Protein AF-A0AAJ0DQR6-F1 (afdb_monomer)

Nearest PDB structures (foldseek):
  6te4-assembly2_B  TM=9.933E-01  e=3.537E-09  Pseudomonas aeruginosa PAO1
  1dtj-assembly1_A  TM=3.277E-01  e=7.924E-01  Homo sapiens
  1dt4-assembly1_A  TM=3.264E-01  e=8.436E-01  Homo sapiens
  2efw-assembly2_F  TM=3.848E-01  e=4.299E+00  Bacillus subtilis

InterPro domains:
  IPR036928 Amidase signature (AS) superfamily [G3DSA:3.90.1300.10] (1-97)
  IPR036928 Amidase signature (AS) superfamily [SSF75304] (8-94)

Secondary structure (DSSP, 8-state):
-HIIIIIIHHHHTT-SEEEEES-S----TTTTT-HHHHHHHTSTTTSS-TTTTHHHHTT--EEEEEEEE-TTT--EEEEEEEESTT-HHHHHHHHHTT-

Sequence (99 aa):
MRKVLLEDWLTEVGCDCVVFPAAGDVGPANADSDFEGASLAWQNGVHYSNGNRAIRHLGIPTVSVPMGILRDKRVPMNLTFAGRAYDDVQLLRWRTLSK

Organism: NCBI:txid1209917

Mean predicted aligned error: 3.56 Å

Radius of gyration: 15.68 Å; Cα contacts (8 Å, |Δi|>4): 150; chains: 1; bounding box: 40×30×38 Å

pLDDT: mean 94.26, std 9.18, range [41.19, 98.38]

Foldseek 3Di:
DCCVPAVVVCVVVVHFWDKDWQAPDEQDPCLVPDVVSVVVCPDPRRVGTPPPCNCVVSVWDKDWDWPDADPPPRHIIIMMITGHPPCNVVNVVVNVVSD

Structure (mmCIF, N/CA/C/O backbone):
data_AF-A0AAJ0DQR6-F1
#
_entry.id   AF-A0AAJ0DQR6-F1
#
loop_
_atom_site.group_PDB
_atom_site.id
_atom_site.type_symbol
_atom_site.label_atom_id
_atom_site.label_alt_id
_atom_site.label_comp_id
_atom_site.label_asym_id
_atom_site.label_entity_id
_atom_site.label_seq_id
_atom_site.pdbx_PDB_ins_code
_atom_site.Cartn_x
_atom_site.Cartn_y
_atom_site.Cartn_z
_atom_site.occupancy
_atom_site.B_iso_or_equiv
_atom_site.auth_seq_id
_atom_site.auth_comp_id
_atom_site.auth_asym_id
_atom_site.auth_atom_id
_atom_site.pdbx_PDB_model_num
ATOM 1 N N . MET A 1 1 ? -1.716 12.402 14.943 1.00 91.19 1 MET A N 1
ATOM 2 C CA . MET A 1 1 ? -1.902 12.129 13.499 1.00 91.19 1 MET A CA 1
ATOM 3 C C . MET A 1 1 ? -2.564 10.778 13.242 1.00 91.19 1 MET A C 1
ATOM 5 O O . MET A 1 1 ? -3.675 10.819 12.746 1.00 91.19 1 MET A O 1
ATOM 9 N N . ARG A 1 2 ? -1.985 9.622 13.627 1.00 96.56 2 ARG A N 1
ATOM 10 C CA . ARG A 1 2 ? -2.604 8.288 13.402 1.00 96.56 2 ARG A CA 1
ATOM 11 C C . ARG A 1 2 ? -4.081 8.203 13.812 1.00 96.56 2 ARG A C 1
ATOM 13 O O . ARG A 1 2 ? -4.904 7.835 12.988 1.00 96.56 2 ARG A O 1
ATOM 20 N N . LYS A 1 3 ? -4.401 8.573 15.059 1.00 96.62 3 LYS A N 1
ATOM 21 C CA . LYS A 1 3 ? -5.770 8.513 15.594 1.00 96.62 3 LYS A CA 1
ATOM 22 C C . LYS A 1 3 ? -6.779 9.236 14.692 1.00 96.62 3 LYS A C 1
ATOM 24 O O . LYS A 1 3 ? -7.697 8.611 14.191 1.00 96.62 3 LYS A O 1
ATOM 29 N N . VAL A 1 4 ? -6.544 10.518 14.422 1.00 97.19 4 VAL A N 1
ATOM 30 C CA . VAL A 1 4 ? -7.472 11.357 13.645 1.00 97.19 4 VAL A CA 1
ATOM 31 C C . VAL A 1 4 ? -7.524 10.947 12.171 1.00 97.19 4 VAL A C 1
ATOM 33 O O . VAL A 1 4 ? -8.600 10.787 11.615 1.00 97.19 4 VAL A O 1
ATOM 36 N N . LEU A 1 5 ? -6.364 10.766 11.530 1.00 96.69 5 LEU A N 1
ATOM 37 C CA . LEU A 1 5 ? -6.290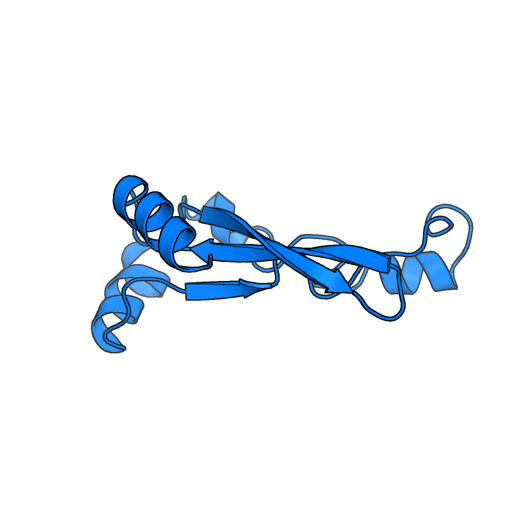 10.578 10.075 1.00 96.69 5 LEU A CA 1
ATOM 38 C C . LEU A 1 5 ? -6.612 9.152 9.616 1.00 96.69 5 LEU A C 1
ATOM 40 O O . LEU A 1 5 ? -6.856 8.953 8.432 1.00 96.69 5 LEU A O 1
ATOM 44 N N . LEU A 1 6 ? -6.564 8.167 10.516 1.00 97.56 6 LEU A N 1
ATOM 45 C CA . LEU A 1 6 ? -6.858 6.774 10.186 1.00 97.56 6 LEU A CA 1
ATOM 46 C C . LEU A 1 6 ? -7.962 6.196 11.065 1.00 97.56 6 LEU A C 1
ATOM 48 O O . LEU A 1 6 ? -8.932 5.685 10.536 1.00 97.56 6 LEU A O 1
ATOM 52 N N . GLU A 1 7 ? -7.825 6.214 12.389 1.00 97.81 7 GLU A N 1
ATOM 53 C CA . GLU A 1 7 ? -8.693 5.408 13.267 1.00 97.81 7 GLU A CA 1
ATOM 54 C C . GLU A 1 7 ? -10.090 6.006 13.429 1.00 97.81 7 GLU A C 1
ATOM 56 O O . GLU A 1 7 ? -11.090 5.289 13.351 1.00 97.81 7 GLU A O 1
ATOM 61 N N . ASP A 1 8 ? -10.154 7.320 13.623 1.00 98.25 8 ASP A N 1
ATOM 62 C CA . ASP A 1 8 ? -11.409 8.060 13.697 1.00 98.25 8 ASP A CA 1
ATOM 63 C C . ASP A 1 8 ? -12.078 8.061 12.315 1.00 98.25 8 ASP A C 1
ATOM 65 O O . ASP A 1 8 ? -13.257 7.736 12.214 1.00 98.25 8 ASP A O 1
ATOM 69 N N . TRP A 1 9 ? -11.302 8.273 11.245 1.00 98.12 9 TRP A N 1
ATOM 70 C CA . TRP A 1 9 ? -11.796 8.181 9.868 1.00 98.12 9 TRP A CA 1
ATOM 71 C C . TRP A 1 9 ? -12.348 6.790 9.522 1.00 98.12 9 TRP A C 1
ATOM 73 O O . TRP A 1 9 ? -13.456 6.685 9.009 1.00 98.12 9 TRP A O 1
ATOM 83 N N . LEU A 1 10 ? -11.639 5.706 9.859 1.00 97.88 10 LEU A N 1
ATOM 84 C CA . LEU A 1 10 ? -12.127 4.335 9.669 1.00 97.88 10 LEU A CA 1
ATOM 85 C C . LEU A 1 10 ? -13.443 4.095 10.425 1.00 97.88 10 LEU A C 1
ATOM 87 O O . LEU A 1 10 ? -14.285 3.326 9.972 1.00 97.88 10 LEU A O 1
ATOM 91 N N . THR A 1 11 ? -13.616 4.732 11.584 1.00 97.88 11 THR A N 1
ATOM 92 C CA . THR A 1 11 ? -14.851 4.642 12.374 1.00 97.88 11 THR A CA 1
ATOM 93 C C . THR A 1 11 ? -15.985 5.411 11.701 1.00 97.88 11 THR A C 1
ATOM 95 O O . THR A 1 11 ? -17.092 4.893 11.607 1.00 97.88 11 THR A O 1
ATOM 98 N N . GLU A 1 12 ? -15.701 6.604 11.179 1.00 98.25 12 GLU A N 1
ATOM 99 C CA . GLU A 1 12 ? -16.650 7.436 10.434 1.00 98.25 12 GLU A CA 1
ATOM 100 C C . GLU A 1 12 ? -17.169 6.735 9.171 1.00 98.25 12 GLU A C 1
ATOM 102 O O . GLU A 1 12 ? -18.372 6.725 8.924 1.00 98.25 12 GLU A O 1
ATOM 107 N N . VAL A 1 13 ? -16.285 6.090 8.402 1.00 97.56 13 VAL A N 1
ATOM 108 C CA . VAL A 1 13 ? -16.673 5.360 7.182 1.00 97.56 13 VAL A CA 1
ATOM 109 C C . VAL A 1 13 ? -17.173 3.934 7.451 1.00 97.56 13 VAL A C 1
ATOM 111 O O . VAL A 1 13 ? -17.505 3.216 6.509 1.00 97.56 13 VAL A O 1
ATOM 114 N N . GLY A 1 14 ? -17.211 3.495 8.714 1.00 97.25 14 GLY A N 1
ATOM 115 C CA . GLY A 1 14 ? -17.689 2.163 9.099 1.00 97.25 14 GLY A CA 1
ATOM 116 C C . GLY A 1 14 ? -16.838 1.009 8.559 1.00 97.25 14 GLY A C 1
ATOM 117 O O . GLY A 1 14 ? -17.377 -0.045 8.237 1.00 97.25 14 GLY A O 1
ATOM 118 N N . CYS A 1 15 ? -15.523 1.208 8.427 1.00 96.38 15 CYS A N 1
ATOM 119 C CA . CYS A 1 15 ? -14.589 0.206 7.914 1.00 96.38 15 CYS A CA 1
ATOM 120 C C . CYS A 1 15 ? -13.596 -0.261 8.987 1.00 96.38 15 CYS A C 1
ATOM 122 O O . CYS A 1 15 ? -13.097 0.508 9.819 1.00 96.38 15 CYS A O 1
ATOM 124 N N . ASP A 1 16 ? -13.229 -1.538 8.921 1.00 94.19 16 ASP A N 1
ATOM 125 C CA . ASP A 1 16 ? -12.278 -2.118 9.868 1.00 94.19 16 ASP A CA 1
ATOM 126 C C . ASP A 1 16 ? -10.812 -1.880 9.464 1.00 94.19 16 ASP A C 1
ATOM 128 O O . ASP A 1 16 ? -9.942 -1.699 10.321 1.00 94.19 16 ASP A O 1
ATOM 132 N N . CYS A 1 17 ? -10.537 -1.820 8.158 1.00 95.50 17 CYS A N 1
ATOM 133 C CA . CYS A 1 17 ? -9.210 -1.576 7.597 1.00 95.50 17 CYS A CA 1
ATOM 134 C C . CYS A 1 17 ? -9.267 -0.928 6.209 1.00 95.50 17 CYS A C 1
ATOM 136 O O . CYS A 1 17 ? -10.319 -0.846 5.578 1.00 95.50 17 CYS A O 1
ATOM 138 N N . VAL A 1 18 ? -8.102 -0.494 5.730 1.00 96.50 18 VAL A N 1
ATOM 139 C CA . VAL A 1 18 ? -7.877 -0.079 4.342 1.00 96.50 18 VAL A CA 1
ATOM 140 C C . VAL A 1 18 ? -7.124 -1.184 3.621 1.00 96.50 18 VAL A C 1
ATOM 142 O O . VAL A 1 18 ? -6.172 -1.743 4.168 1.00 96.50 18 VAL A O 1
ATOM 145 N N . VAL A 1 19 ? -7.520 -1.474 2.384 1.00 96.00 19 VAL A N 1
ATOM 146 C CA . VAL A 1 19 ? -6.905 -2.518 1.564 1.00 96.00 19 VAL A CA 1
ATOM 147 C C . VAL A 1 19 ? -6.477 -1.935 0.221 1.00 96.00 19 VAL A C 1
ATOM 149 O O . VAL A 1 19 ? -7.263 -1.263 -0.441 1.00 96.00 19 VAL A O 1
ATOM 152 N N . PHE A 1 20 ? -5.224 -2.155 -0.174 1.00 97.00 20 PHE A N 1
ATOM 153 C CA . PHE A 1 20 ? -4.652 -1.586 -1.400 1.00 97.00 20 PHE A CA 1
ATOM 154 C C . PHE A 1 20 ? -3.518 -2.459 -1.961 1.00 97.00 20 PHE A C 1
ATOM 156 O O . PHE A 1 20 ? -2.859 -3.166 -1.193 1.00 97.00 20 PHE A O 1
ATOM 163 N N . PRO A 1 21 ? -3.247 -2.428 -3.283 1.00 97.12 21 PRO A N 1
ATOM 164 C CA . PRO A 1 21 ? -2.070 -3.082 -3.854 1.00 97.12 21 PRO A CA 1
ATOM 165 C C . PRO A 1 21 ? -0.788 -2.585 -3.184 1.00 97.12 21 PRO A C 1
ATOM 167 O O . PRO A 1 21 ? -0.653 -1.393 -2.905 1.00 97.12 21 PRO A O 1
ATOM 170 N N . ALA A 1 22 ? 0.169 -3.474 -2.933 1.00 97.19 22 ALA A N 1
ATOM 171 C CA . ALA A 1 22 ? 1.401 -3.127 -2.228 1.00 97.19 22 ALA A CA 1
ATOM 172 C C . ALA A 1 22 ? 2.284 -2.135 -3.005 1.00 97.19 22 ALA A C 1
ATOM 174 O O . ALA A 1 22 ? 2.994 -1.342 -2.391 1.00 97.19 22 ALA A O 1
ATOM 175 N N . ALA A 1 23 ? 2.219 -2.151 -4.335 1.00 97.12 23 ALA A N 1
ATOM 176 C CA . ALA A 1 23 ? 2.902 -1.218 -5.223 1.00 97.12 23 ALA A CA 1
ATOM 177 C C . ALA A 1 23 ? 2.013 -0.904 -6.437 1.00 97.12 23 ALA A C 1
ATOM 179 O O . ALA A 1 23 ? 1.069 -1.641 -6.729 1.00 97.12 23 ALA A O 1
ATOM 180 N N . GLY A 1 24 ? 2.297 0.205 -7.118 1.00 95.50 24 GLY A N 1
ATOM 181 C CA . GLY A 1 24 ? 1.630 0.617 -8.353 1.00 95.50 24 GLY A CA 1
ATOM 182 C C . GLY A 1 24 ? 2.131 -0.136 -9.584 1.00 95.50 24 GLY A C 1
ATOM 183 O O . GLY A 1 24 ? 1.353 -0.381 -10.500 1.00 95.50 24 GLY A O 1
ATOM 184 N N . ASP A 1 25 ? 3.402 -0.540 -9.593 1.00 96.69 25 ASP A N 1
ATOM 185 C CA . ASP A 1 25 ? 4.001 -1.345 -10.656 1.00 96.69 25 ASP A CA 1
ATOM 186 C C . ASP A 1 25 ? 5.332 -1.977 -10.189 1.00 96.69 25 ASP A C 1
ATOM 188 O O . ASP A 1 25 ? 5.775 -1.758 -9.061 1.00 96.69 25 ASP A O 1
ATOM 192 N N . VAL A 1 26 ? 5.974 -2.760 -11.057 1.00 96.56 26 VAL A N 1
ATOM 193 C CA . VAL A 1 26 ? 7.317 -3.326 -10.875 1.00 96.56 26 VAL A CA 1
ATOM 194 C C . VAL A 1 26 ? 8.291 -2.654 -11.841 1.00 96.56 26 VAL A C 1
ATOM 196 O O . VAL A 1 26 ? 8.094 -2.702 -13.061 1.00 96.56 26 VAL A O 1
ATOM 199 N N . GLY A 1 27 ? 9.344 -2.047 -11.290 1.00 96.19 27 GLY A N 1
ATOM 200 C CA . GLY A 1 27 ? 10.396 -1.387 -12.061 1.00 96.19 27 GLY A CA 1
ATOM 201 C C . GLY A 1 27 ? 11.150 -2.354 -12.991 1.00 96.19 27 GLY A C 1
ATOM 202 O O . GLY A 1 27 ? 11.321 -3.526 -12.639 1.00 96.19 27 GLY A O 1
ATOM 203 N N . PRO A 1 28 ? 11.603 -1.897 -14.173 1.00 96.00 28 PRO A N 1
ATOM 204 C CA . PRO A 1 28 ? 12.447 -2.698 -15.057 1.00 96.00 28 PRO A CA 1
ATOM 205 C C . PRO A 1 28 ? 13.766 -3.112 -14.393 1.00 96.00 28 PRO A C 1
ATOM 207 O O . PRO A 1 28 ? 14.329 -2.376 -13.586 1.00 96.00 28 PRO A O 1
ATOM 210 N N . ALA A 1 29 ? 14.293 -4.279 -14.771 1.00 96.44 29 ALA A N 1
ATOM 211 C CA . ALA A 1 29 ? 15.528 -4.811 -14.189 1.00 96.44 29 ALA A CA 1
ATOM 212 C C . ALA A 1 29 ? 16.790 -4.001 -14.551 1.00 96.44 29 ALA A C 1
ATOM 214 O O . ALA A 1 29 ? 17.782 -4.096 -13.842 1.00 96.44 29 ALA A O 1
ATOM 215 N N . ASN A 1 30 ? 16.749 -3.217 -15.632 1.00 97.19 30 ASN A N 1
ATOM 216 C CA . ASN A 1 30 ? 17.843 -2.372 -16.126 1.00 97.19 30 ASN A CA 1
ATOM 217 C C . ASN A 1 30 ? 17.758 -0.912 -15.636 1.00 97.19 30 ASN A C 1
ATOM 219 O O . ASN A 1 30 ? 18.407 -0.033 -16.199 1.00 97.19 30 ASN A O 1
ATOM 223 N N . ALA A 1 31 ? 16.939 -0.622 -14.621 1.00 98.00 31 ALA A N 1
ATOM 224 C CA . ALA A 1 31 ? 16.716 0.739 -14.123 1.00 98.00 31 ALA A CA 1
ATOM 225 C C . ALA A 1 31 ? 17.963 1.418 -13.516 1.00 98.00 31 ALA A C 1
ATOM 227 O O . ALA A 1 31 ? 17.938 2.609 -13.223 1.00 98.00 31 ALA A O 1
ATOM 228 N N . ASP A 1 32 ? 19.042 0.675 -13.296 1.00 97.81 32 ASP A N 1
ATOM 229 C CA . ASP A 1 32 ? 20.338 1.164 -12.823 1.00 97.81 32 ASP A CA 1
ATOM 230 C C . ASP A 1 32 ? 21.250 1.681 -13.950 1.00 97.81 32 ASP A C 1
ATOM 232 O O . ASP A 1 32 ? 22.209 2.405 -13.689 1.00 97.81 32 ASP A O 1
ATOM 236 N N . SER A 1 33 ? 20.958 1.307 -15.196 1.00 98.06 33 SER A N 1
ATOM 237 C CA . SER A 1 33 ? 21.822 1.521 -16.362 1.00 98.06 33 SER A CA 1
ATOM 238 C C . SER A 1 33 ? 21.105 2.159 -17.556 1.00 98.06 33 SER A C 1
ATOM 240 O O . SER A 1 33 ? 21.768 2.651 -18.469 1.00 98.06 33 SER A O 1
ATOM 242 N N . ASP A 1 34 ? 19.772 2.204 -17.543 1.00 98.12 34 ASP A N 1
ATOM 243 C CA . ASP A 1 34 ? 18.930 2.816 -18.571 1.00 98.12 34 ASP A CA 1
ATOM 244 C C . ASP A 1 34 ? 18.079 3.957 -17.998 1.00 98.12 34 ASP A C 1
ATOM 246 O O . ASP A 1 34 ? 17.415 3.803 -16.971 1.00 98.12 34 ASP A O 1
ATOM 250 N N . PHE A 1 35 ? 18.070 5.102 -18.683 1.00 98.00 35 PHE A N 1
ATOM 251 C CA . PHE A 1 35 ? 17.371 6.300 -18.214 1.00 98.00 35 PHE A CA 1
ATOM 252 C C . PHE A 1 35 ? 15.846 6.135 -18.240 1.00 98.00 35 PHE A C 1
ATOM 254 O O . PHE A 1 35 ? 15.168 6.556 -17.303 1.00 98.00 35 PHE A O 1
ATOM 261 N N . GLU A 1 36 ? 15.298 5.487 -19.271 1.00 97.62 36 GLU A N 1
ATOM 262 C CA . GLU A 1 36 ? 13.856 5.230 -19.362 1.00 97.62 36 GLU A CA 1
ATOM 263 C C . GLU A 1 36 ? 13.415 4.216 -18.298 1.00 97.62 36 GLU A C 1
ATOM 265 O O . GLU A 1 36 ? 12.443 4.443 -17.571 1.00 97.62 36 GLU A O 1
ATOM 270 N N . GLY A 1 37 ? 14.183 3.135 -18.122 1.00 97.81 37 GLY A N 1
ATOM 271 C CA . GLY A 1 37 ? 13.985 2.172 -17.043 1.00 97.81 37 GLY A CA 1
ATOM 272 C C . GLY A 1 37 ? 14.033 2.819 -15.657 1.00 97.81 37 GLY A C 1
ATOM 273 O O . GLY A 1 37 ? 13.163 2.552 -14.822 1.00 97.81 37 GLY A O 1
ATOM 274 N N . ALA A 1 38 ? 14.994 3.719 -15.429 1.00 98.38 38 ALA A N 1
ATOM 275 C CA . ALA A 1 38 ? 15.079 4.508 -14.207 1.00 98.38 38 ALA A CA 1
ATOM 276 C C . ALA A 1 38 ? 13.825 5.377 -14.026 1.00 98.38 38 ALA A C 1
ATOM 278 O O . ALA A 1 38 ? 13.186 5.317 -12.977 1.00 98.38 38 ALA A O 1
ATOM 279 N N . SER A 1 39 ? 13.421 6.132 -15.051 1.00 98.19 39 SER A N 1
ATOM 280 C CA . SER A 1 39 ? 12.234 6.995 -15.009 1.00 98.19 39 SER A CA 1
ATOM 281 C C . SER A 1 39 ? 10.978 6.236 -14.560 1.00 98.19 39 SER A C 1
ATOM 283 O O . SER A 1 39 ? 10.238 6.724 -13.706 1.00 98.19 39 SER A O 1
ATOM 285 N N . LEU A 1 40 ? 10.779 5.003 -15.045 1.00 97.75 40 LEU A N 1
ATOM 286 C CA . LEU A 1 40 ? 9.684 4.123 -14.616 1.00 97.75 40 LEU A CA 1
ATOM 287 C C . LEU A 1 40 ? 9.836 3.647 -13.161 1.00 97.75 40 LEU A C 1
ATOM 289 O O . LEU A 1 40 ? 8.877 3.689 -12.392 1.00 97.75 40 LEU A O 1
ATOM 293 N N . ALA A 1 41 ? 11.031 3.204 -12.762 1.00 98.00 41 ALA A N 1
ATOM 294 C CA . ALA A 1 41 ? 11.287 2.694 -11.413 1.00 98.00 41 ALA A CA 1
ATOM 295 C C . ALA A 1 41 ? 11.196 3.777 -10.322 1.00 98.00 41 ALA A C 1
ATOM 297 O O . ALA A 1 41 ? 10.878 3.467 -9.175 1.00 98.00 41 ALA A O 1
ATOM 298 N N . TRP A 1 42 ? 1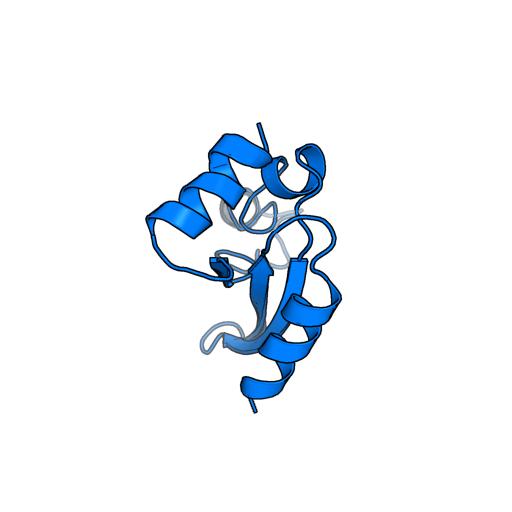1.453 5.041 -10.668 1.00 97.69 42 TRP A N 1
ATOM 299 C CA . TRP A 1 42 ? 11.420 6.179 -9.745 1.00 97.69 42 TRP A CA 1
ATOM 300 C C . TRP A 1 42 ? 10.024 6.794 -9.551 1.00 97.69 42 TRP A C 1
ATOM 302 O O . TRP A 1 42 ? 9.860 7.708 -8.739 1.00 97.69 42 TRP A O 1
ATOM 312 N N . GLN A 1 43 ? 8.997 6.286 -10.240 1.00 98.06 43 GLN A N 1
ATOM 313 C CA . GLN A 1 43 ? 7.627 6.772 -10.079 1.00 98.06 43 GLN A CA 1
ATOM 314 C C . GLN A 1 43 ? 7.081 6.501 -8.672 1.00 98.06 43 GLN A C 1
ATOM 316 O O . GLN A 1 43 ? 7.399 5.504 -8.013 1.00 98.06 43 GLN A O 1
ATOM 321 N N . ASN A 1 44 ? 6.210 7.399 -8.209 1.00 97.44 44 ASN A N 1
ATOM 322 C CA . ASN A 1 44 ? 5.535 7.241 -6.927 1.00 97.44 44 ASN A CA 1
ATOM 323 C C . ASN A 1 44 ? 4.668 5.971 -6.930 1.00 97.44 44 ASN A C 1
ATOM 325 O O . ASN A 1 44 ? 3.905 5.743 -7.865 1.00 97.44 44 ASN A O 1
ATOM 329 N N . GLY A 1 45 ? 4.786 5.155 -5.882 1.00 96.00 45 GLY A N 1
ATOM 330 C CA . GLY A 1 45 ? 4.150 3.837 -5.807 1.00 96.00 45 GLY A CA 1
ATOM 331 C C . GLY A 1 45 ? 4.946 2.701 -6.466 1.00 96.00 45 GLY A C 1
ATOM 332 O O . GLY A 1 45 ? 4.576 1.545 -6.279 1.00 96.00 45 GLY A O 1
ATOM 333 N N . VAL A 1 46 ? 6.033 2.994 -7.194 1.00 97.00 46 VAL A N 1
ATOM 334 C CA . VAL A 1 46 ? 6.970 1.990 -7.741 1.00 97.00 46 VAL A CA 1
ATOM 335 C C . VAL A 1 46 ? 8.281 2.009 -6.960 1.00 97.00 46 VAL A C 1
ATOM 337 O O . VAL A 1 46 ? 8.712 0.977 -6.452 1.00 97.00 46 VAL A O 1
ATOM 340 N N . HIS A 1 47 ? 8.873 3.196 -6.795 1.00 96.62 47 HIS A N 1
ATOM 341 C CA . HIS A 1 47 ? 10.131 3.372 -6.063 1.00 96.62 47 HIS A CA 1
ATOM 342 C C . HIS A 1 47 ? 10.014 2.955 -4.592 1.00 96.62 47 HIS A C 1
ATOM 344 O O . HIS A 1 47 ? 10.906 2.329 -4.023 1.00 96.62 47 HIS A O 1
ATOM 350 N N . TYR A 1 48 ? 8.872 3.283 -3.990 1.00 96.75 48 TYR A N 1
ATOM 351 C CA . TYR A 1 48 ? 8.450 2.793 -2.688 1.00 96.75 48 TYR A CA 1
ATOM 352 C C . TYR A 1 48 ? 7.059 2.187 -2.807 1.00 96.75 48 TYR A C 1
ATOM 354 O O . TYR A 1 48 ? 6.244 2.623 -3.621 1.00 96.75 48 TYR A O 1
ATOM 362 N N . 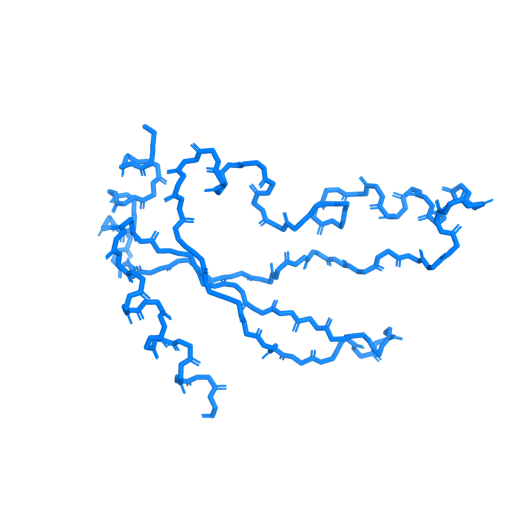SER A 1 49 ? 6.773 1.222 -1.935 1.00 96.44 49 SER A N 1
ATOM 363 C CA . SER A 1 49 ? 5.432 0.674 -1.766 1.00 96.44 49 SER A CA 1
ATOM 364 C C . SER A 1 49 ? 4.397 1.768 -1.480 1.00 96.44 49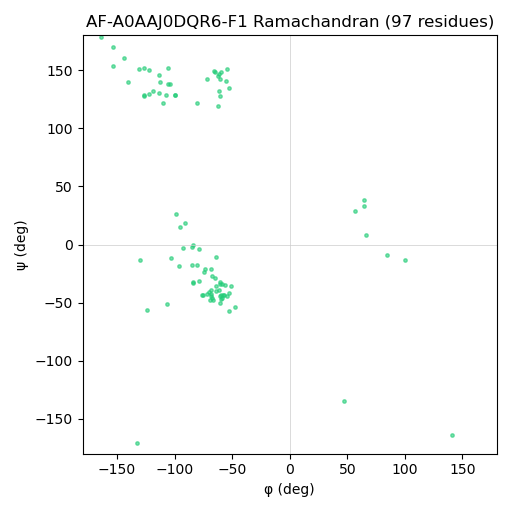 SER A C 1
ATOM 366 O O . SER A 1 49 ? 4.693 2.798 -0.860 1.00 96.44 49 SER A O 1
ATOM 368 N N . ASN A 1 50 ? 3.154 1.506 -1.885 1.00 97.75 50 ASN A N 1
ATOM 369 C CA . ASN A 1 50 ? 2.031 2.407 -1.654 1.00 97.75 50 ASN A CA 1
ATOM 370 C C . ASN A 1 50 ? 1.920 2.783 -0.166 1.00 97.75 50 ASN A C 1
ATOM 372 O O . ASN A 1 50 ? 2.031 1.941 0.727 1.00 97.75 50 ASN A O 1
ATOM 376 N N . GLY A 1 51 ? 1.717 4.078 0.091 1.00 94.94 51 GLY A N 1
ATOM 377 C CA . GLY A 1 51 ? 1.704 4.668 1.434 1.00 94.94 51 GLY A CA 1
ATOM 378 C C . GLY A 1 51 ? 3.008 5.368 1.839 1.00 94.94 51 GLY A C 1
ATOM 379 O O . GLY A 1 51 ? 2.996 6.153 2.794 1.00 94.94 51 GLY A O 1
ATOM 380 N N . ASN A 1 52 ? 4.107 5.164 1.098 1.00 94.56 52 ASN A N 1
ATOM 381 C CA . ASN A 1 52 ? 5.395 5.826 1.325 1.00 94.56 52 ASN A CA 1
ATOM 382 C C . ASN A 1 52 ? 5.800 5.787 2.817 1.00 94.56 52 ASN A C 1
ATOM 384 O O . ASN A 1 52 ? 5.677 4.771 3.503 1.00 94.56 52 ASN A O 1
ATOM 388 N N . ARG A 1 53 ? 6.270 6.917 3.354 1.00 95.88 53 ARG A N 1
ATOM 389 C CA . ARG A 1 53 ? 6.728 7.039 4.744 1.00 95.88 53 ARG A CA 1
ATOM 390 C C . ARG A 1 53 ? 5.584 7.066 5.756 1.00 95.88 53 ARG A C 1
ATOM 392 O O . ARG A 1 53 ? 5.808 6.733 6.918 1.00 95.88 53 ARG A O 1
ATOM 399 N N . ALA A 1 54 ? 4.376 7.461 5.342 1.00 96.25 54 ALA A N 1
ATOM 400 C CA . ALA A 1 54 ? 3.275 7.764 6.255 1.00 96.25 54 ALA A CA 1
ATOM 401 C C . ALA A 1 54 ? 2.898 6.559 7.124 1.00 96.25 54 ALA A C 1
ATOM 403 O O . ALA A 1 54 ? 2.758 6.695 8.338 1.00 96.25 54 ALA A O 1
ATOM 404 N N . ILE A 1 55 ? 2.825 5.369 6.520 1.00 96.62 55 ILE A N 1
ATOM 405 C CA . ILE A 1 55 ? 2.448 4.137 7.222 1.00 96.62 55 ILE A CA 1
ATOM 406 C C . ILE A 1 55 ? 3.416 3.845 8.380 1.00 96.62 55 ILE A C 1
ATOM 408 O O . ILE A 1 55 ? 2.990 3.567 9.502 1.00 96.62 55 ILE A O 1
ATOM 412 N N . ARG A 1 56 ? 4.727 3.952 8.131 1.00 96.88 56 ARG A N 1
ATOM 413 C CA . ARG A 1 56 ? 5.759 3.671 9.140 1.00 96.88 56 ARG A CA 1
ATOM 414 C C . ARG A 1 56 ? 5.894 4.783 10.165 1.00 96.88 56 ARG A C 1
ATOM 416 O O . ARG A 1 56 ? 5.943 4.492 11.353 1.00 96.88 56 ARG A O 1
ATOM 423 N N . HIS A 1 57 ? 5.881 6.040 9.729 1.00 97.31 57 HIS A N 1
ATOM 424 C CA . HIS A 1 57 ? 5.976 7.192 10.628 1.00 97.31 57 HIS A CA 1
ATOM 425 C C . HIS A 1 57 ? 4.824 7.252 11.635 1.00 97.31 57 HIS A C 1
ATOM 427 O O . HIS A 1 57 ? 5.006 7.720 12.754 1.00 97.31 57 HIS A O 1
ATOM 433 N N . LEU A 1 58 ? 3.635 6.789 11.244 1.00 97.31 58 LEU A N 1
ATOM 434 C CA . LEU A 1 58 ? 2.457 6.797 12.105 1.00 97.31 58 LEU A CA 1
ATOM 435 C C . LEU A 1 58 ? 2.267 5.497 12.897 1.00 97.31 58 LEU A C 1
ATOM 437 O O . LEU A 1 58 ? 1.344 5.432 13.708 1.00 97.31 58 LEU A O 1
ATOM 441 N N . GLY A 1 59 ? 3.123 4.488 12.700 1.00 96.94 59 GLY A N 1
ATOM 442 C CA . GLY A 1 59 ? 3.011 3.197 13.383 1.00 96.94 59 GLY A CA 1
ATOM 443 C C . GLY A 1 59 ? 1.737 2.437 13.010 1.00 96.94 59 GLY A C 1
ATOM 444 O O . GLY A 1 59 ? 1.101 1.847 13.877 1.00 96.94 59 GLY A O 1
ATOM 445 N N . ILE A 1 60 ? 1.327 2.504 11.740 1.00 97.75 60 ILE A N 1
ATOM 446 C CA . ILE A 1 60 ? 0.137 1.808 11.239 1.00 97.75 60 ILE A CA 1
ATOM 447 C C . ILE A 1 60 ? 0.514 0.339 10.979 1.00 97.75 60 ILE A C 1
ATOM 449 O O . ILE A 1 60 ? 1.444 0.098 10.196 1.00 97.75 60 ILE A O 1
ATOM 453 N N . PRO A 1 61 ? -0.147 -0.644 11.615 1.00 97.38 61 PRO A N 1
ATOM 454 C CA . PRO A 1 61 ? 0.122 -2.055 11.367 1.00 97.38 61 PRO A CA 1
ATOM 455 C C . PRO A 1 61 ? -0.401 -2.474 9.994 1.00 97.38 61 PRO A C 1
ATOM 457 O O . PRO A 1 61 ? -1.447 -2.007 9.535 1.00 97.38 61 PRO A O 1
ATOM 460 N N . THR A 1 62 ? 0.353 -3.347 9.324 1.00 97.44 62 THR A N 1
ATOM 461 C CA . THR A 1 62 ? 0.032 -3.816 7.973 1.00 97.44 62 THR A CA 1
ATOM 462 C C . THR A 1 62 ? 0.331 -5.297 7.788 1.00 97.44 62 THR A C 1
ATOM 464 O O . THR A 1 62 ? 1.393 -5.755 8.205 1.00 97.44 62 THR A O 1
ATOM 467 N N . VAL A 1 63 ? -0.545 -6.016 7.084 1.00 97.00 63 VAL A N 1
ATOM 468 C CA . VAL A 1 63 ? -0.339 -7.405 6.642 1.00 97.00 63 VAL A CA 1
ATOM 469 C C . VAL A 1 63 ? -0.473 -7.459 5.124 1.00 97.00 63 VAL A C 1
ATOM 471 O O . VAL A 1 63 ? -1.466 -6.982 4.582 1.00 97.00 63 VAL A O 1
ATOM 474 N N . SER A 1 64 ? 0.498 -8.056 4.433 1.00 96.06 64 SER A N 1
ATOM 475 C CA . SER A 1 64 ? 0.461 -8.218 2.975 1.00 96.06 64 SER A CA 1
ATOM 476 C C . SER A 1 64 ? 0.334 -9.687 2.584 1.00 96.06 64 SER A C 1
ATOM 478 O O . SER A 1 64 ? 0.968 -10.558 3.182 1.00 96.06 64 SER A O 1
ATOM 480 N N . VAL A 1 65 ? -0.481 -9.962 1.568 1.00 95.81 65 VAL A N 1
ATOM 481 C CA . VAL A 1 65 ? -0.733 -11.309 1.038 1.00 95.81 65 VAL A CA 1
ATOM 482 C C . VAL A 1 65 ? -0.589 -11.326 -0.479 1.00 95.81 65 VAL A C 1
ATOM 484 O O . VAL A 1 65 ? -0.865 -10.303 -1.102 1.00 95.81 65 VAL A O 1
ATOM 487 N N . PRO A 1 66 ? -0.206 -12.455 -1.099 1.00 95.56 66 PRO A N 1
ATOM 488 C CA . PRO A 1 66 ? -0.186 -12.558 -2.555 1.00 95.56 66 PRO A CA 1
ATOM 489 C C . PRO A 1 66 ? -1.586 -12.340 -3.134 1.00 95.56 66 PRO A C 1
ATOM 491 O O . PRO A 1 66 ? -2.526 -13.014 -2.720 1.00 95.56 66 PRO A O 1
ATOM 494 N N . MET A 1 67 ? -1.719 -11.423 -4.096 1.00 94.62 67 MET A N 1
ATOM 495 C CA . MET A 1 67 ? -2.984 -11.178 -4.808 1.00 94.62 67 MET A CA 1
ATOM 496 C C . MET A 1 67 ? -3.014 -11.782 -6.211 1.00 94.62 67 MET A C 1
ATOM 498 O O . MET A 1 67 ? -4.063 -11.833 -6.844 1.00 94.62 67 MET A O 1
ATOM 502 N N . GLY A 1 68 ? -1.860 -12.229 -6.707 1.00 95.00 68 GLY A N 1
ATOM 503 C CA . GLY A 1 68 ? -1.727 -12.855 -8.013 1.00 95.00 68 GLY A CA 1
ATOM 504 C C . GLY A 1 68 ? -0.453 -12.434 -8.729 1.00 95.00 68 GLY A C 1
ATOM 505 O O . GLY A 1 68 ? 0.481 -11.898 -8.129 1.00 95.00 68 GLY A O 1
ATOM 506 N N . ILE A 1 69 ? -0.430 -12.701 -10.031 1.00 97.00 69 ILE A N 1
ATOM 507 C CA . ILE A 1 69 ? 0.688 -12.408 -10.925 1.00 97.00 69 ILE A CA 1
ATOM 508 C C . ILE A 1 69 ? 0.232 -11.337 -11.915 1.00 97.00 69 ILE A C 1
ATOM 510 O O . ILE A 1 69 ? -0.818 -11.481 -12.542 1.00 97.00 69 ILE A O 1
ATOM 514 N N . LEU A 1 70 ? 1.028 -10.279 -12.082 1.00 94.62 70 LEU A N 1
ATOM 515 C CA . LEU A 1 70 ? 0.796 -9.275 -13.118 1.00 94.62 70 LEU A CA 1
ATOM 516 C C . LEU A 1 70 ? 0.890 -9.943 -14.493 1.00 94.62 70 LEU A C 1
ATOM 518 O O . LEU A 1 70 ? 1.941 -10.481 -14.845 1.00 94.62 70 LEU A O 1
ATOM 522 N N . ARG A 1 71 ? -0.200 -9.908 -15.268 1.00 93.25 71 ARG A N 1
ATOM 523 C CA . ARG A 1 71 ? -0.337 -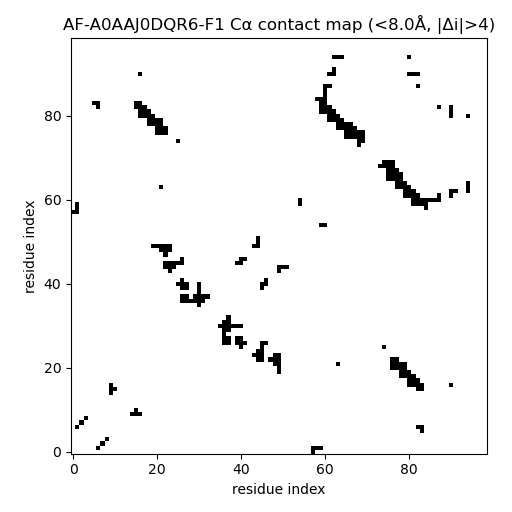10.672 -16.520 1.00 93.25 71 ARG A CA 1
ATOM 524 C C . ARG A 1 71 ? 0.805 -10.412 -17.505 1.00 93.25 71 ARG A C 1
ATOM 526 O O . ARG A 1 71 ? 1.350 -11.362 -18.061 1.00 93.25 71 ARG A O 1
ATOM 533 N N . ASP A 1 72 ? 1.183 -9.149 -17.669 1.00 91.31 72 ASP A N 1
ATOM 534 C CA . ASP A 1 72 ? 2.138 -8.738 -18.703 1.00 91.31 72 ASP A CA 1
ATOM 535 C C . ASP A 1 72 ? 3.595 -8.925 -18.260 1.00 91.31 72 ASP A C 1
ATOM 537 O O . ASP A 1 72 ? 4.453 -9.276 -19.066 1.00 91.31 72 ASP A O 1
ATOM 541 N N . LYS A 1 73 ? 3.874 -8.757 -16.961 1.00 93.62 73 LYS A N 1
ATOM 542 C CA . LYS A 1 73 ? 5.236 -8.817 -16.398 1.00 93.62 73 LYS A CA 1
ATOM 543 C C . LYS A 1 73 ? 5.607 -10.177 -15.820 1.00 93.62 73 LYS A C 1
ATOM 545 O O . LYS A 1 73 ? 6.784 -10.458 -15.627 1.00 93.62 73 LYS A O 1
ATOM 550 N N . ARG A 1 74 ? 4.614 -11.020 -15.527 1.00 95.00 74 ARG A N 1
ATOM 551 C CA . ARG A 1 74 ? 4.780 -12.315 -14.846 1.00 95.00 74 ARG A CA 1
ATOM 552 C C . ARG A 1 74 ? 5.469 -12.208 -13.478 1.00 95.00 74 ARG A C 1
ATOM 554 O O . ARG A 1 74 ? 6.100 -13.158 -13.026 1.00 95.00 74 ARG A O 1
ATOM 561 N N . VAL A 1 75 ? 5.313 -11.067 -12.804 1.00 96.44 75 VAL A N 1
ATOM 562 C CA . VAL A 1 75 ? 5.835 -10.819 -11.451 1.00 96.44 75 VAL A CA 1
ATOM 563 C C . VAL A 1 75 ? 4.680 -10.854 -10.440 1.00 96.44 75 VAL A C 1
ATOM 565 O O . VAL A 1 75 ? 3.608 -10.319 -10.742 1.00 96.44 75 VAL A O 1
ATOM 568 N N . PRO A 1 76 ? 4.847 -11.478 -9.257 1.00 96.62 76 PRO A N 1
ATOM 569 C CA . PRO A 1 76 ? 3.838 -11.448 -8.202 1.00 96.62 76 PRO A CA 1
ATOM 570 C C . PRO A 1 76 ? 3.569 -10.032 -7.678 1.00 96.62 76 PRO A C 1
ATOM 572 O O . PRO A 1 76 ? 4.489 -9.229 -7.541 1.00 96.62 76 PRO A O 1
ATOM 575 N N . MET A 1 77 ? 2.317 -9.756 -7.315 1.00 96.62 77 MET A N 1
ATOM 576 C CA . MET A 1 77 ? 1.917 -8.555 -6.578 1.00 96.62 77 MET A CA 1
ATOM 577 C C . MET A 1 77 ? 1.227 -8.962 -5.275 1.00 96.62 77 MET A C 1
ATOM 579 O O . MET A 1 77 ? 0.577 -10.010 -5.200 1.00 96.62 77 MET A O 1
ATOM 583 N N . ASN A 1 78 ? 1.346 -8.116 -4.253 1.00 96.81 78 ASN A N 1
ATOM 584 C CA . ASN A 1 78 ? 0.668 -8.307 -2.976 1.00 96.81 78 ASN A CA 1
ATOM 585 C C . ASN A 1 78 ? -0.506 -7.335 -2.807 1.00 96.81 78 ASN A C 1
ATOM 587 O O . ASN A 1 78 ? -0.459 -6.205 -3.288 1.00 96.81 78 ASN A O 1
ATOM 591 N N . LEU A 1 79 ? -1.507 -7.757 -2.040 1.00 96.81 79 LEU A N 1
ATOM 592 C CA . LEU A 1 79 ? -2.540 -6.912 -1.453 1.00 96.81 79 LEU A CA 1
ATOM 593 C C . LEU A 1 79 ? -2.177 -6.635 0.010 1.00 96.81 79 LEU A C 1
ATOM 595 O O . LEU A 1 79 ? -1.881 -7.567 0.758 1.00 96.81 79 LEU A O 1
ATOM 599 N N . THR A 1 80 ? -2.181 -5.369 0.413 1.00 97.31 80 THR A N 1
ATOM 600 C CA . THR A 1 80 ? -1.833 -4.917 1.765 1.00 97.31 80 THR A CA 1
ATOM 601 C C . THR A 1 80 ? -3.082 -4.471 2.510 1.00 97.31 80 THR A C 1
ATOM 603 O O . THR A 1 80 ? -3.823 -3.624 2.022 1.00 97.31 80 THR A O 1
ATOM 606 N N . PHE A 1 81 ? -3.269 -5.008 3.711 1.00 97.19 81 PHE A N 1
ATOM 607 C CA . PHE A 1 81 ? -4.279 -4.615 4.687 1.00 97.19 81 PHE A CA 1
ATOM 608 C C . PHE A 1 81 ? -3.618 -3.713 5.729 1.00 97.19 81 PHE A C 1
ATOM 610 O O . PHE A 1 81 ? -2.587 -4.094 6.282 1.00 97.19 81 PHE A O 1
ATOM 617 N N . ALA A 1 82 ? -4.193 -2.545 6.008 1.00 97.38 82 ALA A N 1
ATOM 618 C CA . ALA A 1 82 ? -3.712 -1.576 6.991 1.00 97.38 82 ALA A CA 1
ATOM 619 C C . ALA A 1 82 ? -4.830 -1.215 7.976 1.00 97.38 82 ALA A C 1
ATOM 621 O O . ALA A 1 82 ? -5.925 -0.845 7.554 1.00 97.38 82 ALA A O 1
ATOM 622 N N . GLY A 1 83 ? -4.566 -1.320 9.277 1.00 96.50 83 GLY A N 1
ATOM 623 C CA . GLY A 1 83 ? -5.604 -1.224 10.310 1.00 96.50 83 GLY A CA 1
ATOM 624 C C . GLY A 1 83 ? -5.252 -0.307 11.474 1.00 96.50 83 GLY A C 1
ATOM 625 O O . GLY A 1 83 ? -4.267 0.433 11.444 1.00 96.50 83 GLY A O 1
ATOM 626 N N . ARG A 1 84 ? -6.090 -0.360 12.511 1.00 97.06 84 ARG A N 1
ATOM 627 C CA . ARG A 1 84 ? -5.897 0.377 13.767 1.00 97.06 84 ARG A CA 1
ATOM 628 C C . ARG A 1 84 ? -4.662 -0.131 14.499 1.00 97.06 84 ARG A C 1
ATOM 630 O O . ARG A 1 84 ? -4.309 -1.304 14.384 1.00 97.06 84 ARG A O 1
ATOM 637 N N . ALA A 1 85 ? -3.999 0.747 15.249 1.00 96.62 85 ALA A N 1
ATOM 638 C CA . ALA A 1 85 ? -2.837 0.324 16.023 1.00 96.62 85 ALA A CA 1
ATOM 639 C C . ALA A 1 85 ? -3.215 -0.751 17.045 1.00 96.62 85 ALA A C 1
ATOM 641 O O . ALA A 1 85 ? -4.265 -0.661 17.679 1.00 96.62 85 ALA A O 1
ATOM 642 N N . TYR A 1 86 ? -2.312 -1.719 17.224 1.00 95.12 86 TYR A N 1
ATOM 643 C CA . TYR A 1 86 ? -2.453 -2.848 18.149 1.00 95.12 86 TYR A CA 1
ATOM 644 C C . TYR A 1 86 ? -3.566 -3.844 17.791 1.00 95.12 86 TYR A C 1
ATOM 646 O O . TYR A 1 86 ? -3.830 -4.759 18.568 1.00 95.12 86 TYR A O 1
ATOM 654 N N . ASP A 1 87 ? -4.183 -3.708 16.614 1.00 94.81 87 ASP A N 1
ATOM 655 C CA . ASP A 1 87 ? -5.218 -4.61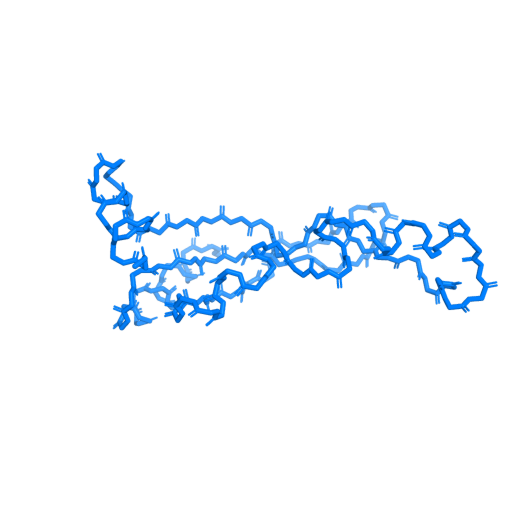7 16.113 1.00 94.81 87 ASP A CA 1
ATOM 656 C C . ASP A 1 87 ? -4.658 -5.662 15.123 1.00 94.81 87 ASP A C 1
ATOM 658 O O . ASP A 1 87 ? -5.337 -6.182 14.235 1.00 94.81 87 ASP A O 1
ATOM 662 N N . ASP A 1 88 ? -3.368 -5.974 15.263 1.00 94.62 88 ASP A N 1
ATOM 663 C CA . ASP A 1 88 ? -2.60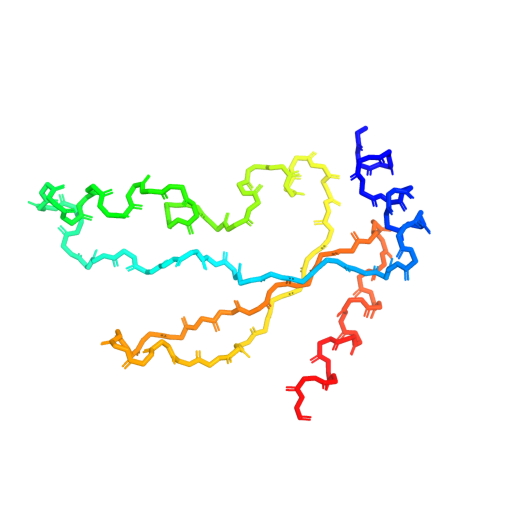4 -6.868 14.391 1.00 94.62 88 ASP A CA 1
ATOM 664 C C . ASP A 1 88 ? -3.234 -8.266 14.281 1.00 94.62 88 ASP A C 1
ATOM 666 O O . ASP A 1 88 ? -3.218 -8.886 13.217 1.00 94.62 88 ASP A O 1
ATOM 670 N N . VAL A 1 89 ? -3.844 -8.757 15.365 1.00 94.38 89 VAL A N 1
ATOM 671 C CA . VAL A 1 89 ? -4.535 -10.055 15.382 1.00 94.38 89 VAL A CA 1
ATOM 672 C C . VAL A 1 89 ? -5.741 -10.051 14.441 1.00 94.38 89 VAL A C 1
ATOM 674 O O . VAL A 1 89 ? -5.960 -11.035 13.730 1.00 94.38 89 VAL A O 1
ATOM 677 N N . GLN A 1 90 ? -6.505 -8.958 14.392 1.00 92.50 90 GLN A N 1
ATOM 678 C CA . GLN A 1 90 ? -7.645 -8.835 13.482 1.00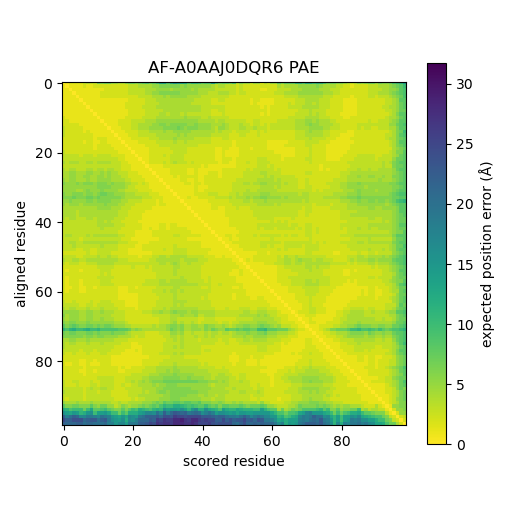 92.50 90 GLN A CA 1
ATOM 679 C C . GLN A 1 90 ? -7.177 -8.709 12.029 1.00 92.50 90 GLN A C 1
ATOM 681 O O . GLN A 1 90 ? -7.701 -9.409 11.161 1.00 92.50 90 GLN A O 1
ATOM 686 N N . LEU A 1 91 ? -6.113 -7.939 11.773 1.00 92.25 91 LEU A N 1
ATOM 687 C CA . LEU A 1 91 ? -5.492 -7.855 10.444 1.00 92.25 91 LEU A CA 1
ATOM 688 C C . LEU A 1 91 ? -5.026 -9.226 9.928 1.00 92.25 91 LEU A C 1
ATOM 690 O O . LEU A 1 91 ? -5.264 -9.577 8.769 1.00 92.25 91 LEU A O 1
ATOM 694 N N . LEU A 1 92 ? -4.400 -10.036 10.788 1.00 93.19 92 LEU A N 1
ATOM 695 C CA . LEU A 1 92 ? -3.983 -11.399 10.445 1.00 93.19 92 LEU A CA 1
ATOM 696 C C . LEU A 1 92 ? -5.175 -12.320 10.143 1.00 93.19 92 LEU A C 1
ATOM 698 O O . LEU A 1 92 ? -5.081 -13.174 9.257 1.00 93.19 92 LEU A O 1
ATOM 702 N N . ARG A 1 93 ? -6.301 -12.142 10.844 1.00 90.81 93 ARG A N 1
ATOM 703 C CA . ARG A 1 93 ? -7.538 -12.896 10.593 1.00 90.81 93 ARG A CA 1
ATOM 704 C C . ARG A 1 93 ? -8.137 -12.562 9.232 1.00 90.81 93 ARG A C 1
ATOM 706 O O . ARG A 1 93 ? -8.415 -13.489 8.473 1.00 90.81 93 ARG A O 1
ATOM 713 N N . TRP A 1 94 ? -8.272 -11.281 8.880 1.00 83.62 94 TRP A N 1
ATOM 714 C CA . TRP A 1 94 ? -8.862 -10.876 7.595 1.00 83.62 94 TRP A CA 1
ATOM 715 C C . TRP A 1 94 ? -8.091 -11.398 6.387 1.00 83.62 94 TRP A C 1
ATOM 717 O O . TRP A 1 94 ? -8.708 -11.816 5.410 1.00 83.62 94 TRP A O 1
ATOM 727 N N . ARG A 1 95 ? -6.759 -11.504 6.483 1.00 74.00 95 ARG A N 1
ATOM 728 C CA . ARG A 1 95 ? -5.935 -12.159 5.453 1.00 74.00 95 ARG A CA 1
ATOM 729 C C . ARG A 1 95 ? -6.447 -13.561 5.082 1.00 74.00 95 ARG A C 1
ATOM 731 O O . ARG A 1 95 ? -6.300 -13.985 3.938 1.00 74.00 95 ARG A O 1
ATOM 738 N N . THR A 1 96 ? -6.979 -14.310 6.046 1.00 65.12 96 THR A N 1
ATOM 739 C CA . THR A 1 96 ? -7.309 -15.734 5.866 1.00 65.12 96 THR A CA 1
ATOM 740 C C . THR A 1 96 ? -8.557 -15.927 5.000 1.00 65.12 96 THR A C 1
ATOM 742 O O . THR A 1 96 ? -8.705 -16.974 4.379 1.00 65.12 96 THR A O 1
ATOM 745 N N . LEU A 1 97 ?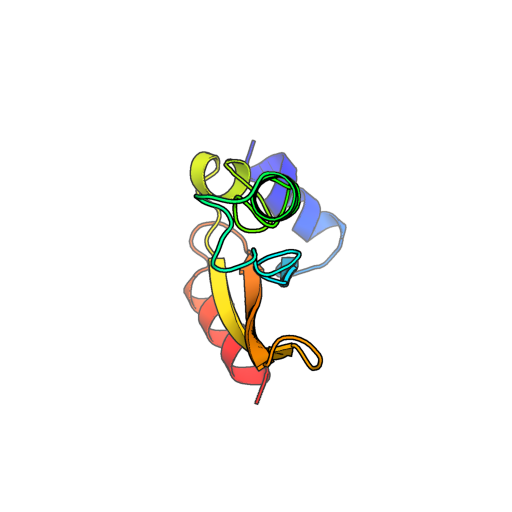 -9.405 -14.899 4.893 1.00 55.19 97 LEU A N 1
ATOM 746 C CA . LEU A 1 97 ? -10.645 -14.909 4.109 1.00 55.19 97 LEU A CA 1
ATOM 747 C C . LEU A 1 97 ? -10.427 -14.714 2.596 1.00 55.19 97 LEU A C 1
ATOM 749 O O . LEU A 1 97 ? -11.381 -14.785 1.834 1.00 55.19 97 LEU A O 1
ATOM 753 N N . SER A 1 98 ? -9.188 -14.473 2.151 1.00 49.91 98 SER A N 1
ATOM 754 C CA . SER A 1 98 ? -8.834 -14.289 0.733 1.00 49.91 98 SER A CA 1
ATOM 755 C C . SER A 1 98 ? -8.436 -15.597 0.016 1.00 49.91 98 SER A C 1
ATOM 757 O O . SER A 1 98 ? -7.766 -15.539 -1.018 1.00 49.91 98 SER A O 1
ATOM 759 N N . LYS A 1 99 ? -8.784 -16.767 0.566 1.00 41.19 99 LYS A N 1
ATOM 760 C CA . LYS A 1 99 ? -8.595 -18.081 -0.072 1.00 41.19 99 LYS A CA 1
ATOM 761 C C . LYS A 1 99 ? -9.907 -18.648 -0.587 1.00 41.19 99 LYS A C 1
ATOM 763 O O . LYS A 1 99 ? -10.907 -18.529 0.151 1.00 41.19 99 LYS A O 1
#

Solvent-accessible surface area (backbone atoms only — not comparable to full-atom values): 5746 Å² total; per-residue (Å²): 106,48,57,63,75,43,46,50,43,30,58,74,72,73,44,82,60,49,76,47,58,39,44,74,55,82,51,53,94,51,30,89,81,35,71,68,32,25,58,57,23,65,32,90,24,35,62,40,48,55,63,62,64,57,42,66,77,52,57,48,42,72,48,73,41,83,70,50,60,42,84,91,76,71,44,78,44,37,37,28,40,37,42,48,69,92,42,58,70,57,52,60,52,59,62,64,72,78,113